Protein AF-A0A914JFQ1-F1 (afdb_monomer_lite)

Structure (mmCIF, N/CA/C/O backbone):
data_AF-A0A914JFQ1-F1
#
_entry.id   AF-A0A914JFQ1-F1
#
loop_
_atom_site.group_PDB
_atom_site.id
_atom_site.type_symbol
_atom_site.label_atom_id
_atom_site.label_alt_id
_atom_site.label_comp_id
_atom_site.label_asym_id
_atom_site.label_entity_id
_atom_site.label_seq_id
_atom_site.pdbx_PDB_ins_code
_atom_site.Cartn_x
_atom_site.Cartn_y
_atom_site.Cartn_z
_atom_site.occupancy
_atom_site.B_iso_or_equiv
_atom_site.auth_seq_id
_atom_site.auth_comp_id
_atom_site.auth_asym_id
_atom_site.auth_atom_id
_atom_site.pdbx_PDB_model_num
ATOM 1 N N . MET A 1 1 ? -10.239 14.979 -1.947 1.00 77.88 1 MET A N 1
ATOM 2 C CA . MET A 1 1 ? -11.705 15.088 -1.751 1.00 77.88 1 MET A CA 1
ATOM 3 C C . MET A 1 1 ? -12.278 13.845 -1.065 1.00 77.88 1 MET A C 1
ATOM 5 O O . MET A 1 1 ? -12.909 14.002 -0.031 1.00 77.88 1 MET A O 1
ATOM 9 N N . ALA A 1 2 ? -11.992 12.630 -1.556 1.00 87.88 2 ALA A N 1
ATOM 10 C CA . ALA A 1 2 ? -12.518 11.381 -0.985 1.00 87.88 2 ALA A CA 1
ATOM 11 C C . ALA A 1 2 ? -12.106 11.104 0.477 1.00 87.88 2 ALA A C 1
ATOM 13 O O . ALA A 1 2 ? -12.966 10.784 1.286 1.00 87.88 2 ALA A O 1
ATOM 14 N N . ILE A 1 3 ? -10.830 11.290 0.849 1.00 88.19 3 ILE A N 1
ATOM 15 C CA . ILE A 1 3 ? -10.387 11.100 2.248 1.00 88.19 3 ILE A CA 1
ATOM 16 C C . ILE A 1 3 ? -11.164 11.994 3.212 1.00 88.19 3 ILE A C 1
ATOM 18 O O . ILE A 1 3 ? -11.695 11.504 4.199 1.00 88.19 3 ILE A O 1
ATOM 22 N N . LYS A 1 4 ? -11.287 13.284 2.888 1.00 88.06 4 LYS A N 1
ATOM 23 C CA . LYS A 1 4 ? -12.060 14.225 3.701 1.00 88.06 4 LYS A CA 1
ATOM 24 C C . LYS A 1 4 ? -13.510 13.756 3.862 1.00 88.06 4 LYS A C 1
ATOM 26 O O . LYS A 1 4 ? -14.039 13.753 4.962 1.00 88.06 4 LYS A O 1
ATOM 31 N N . HIS A 1 5 ? -14.122 13.281 2.778 1.00 89.31 5 HIS A N 1
ATOM 32 C CA . HIS A 1 5 ? -15.476 12.735 2.831 1.00 89.31 5 HIS A CA 1
ATOM 33 C C . HIS A 1 5 ? -15.582 11.472 3.708 1.00 89.31 5 HIS A C 1
ATOM 35 O O . HIS A 1 5 ? -16.555 11.315 4.445 1.00 89.31 5 HIS A O 1
ATOM 41 N N . LEU A 1 6 ? -14.578 10.585 3.669 1.00 88.62 6 LEU A N 1
ATOM 42 C CA . LEU A 1 6 ? -14.500 9.420 4.558 1.00 88.62 6 LEU A CA 1
ATOM 43 C C . LEU A 1 6 ? -14.419 9.844 6.029 1.00 88.62 6 LEU A C 1
ATOM 45 O O . LEU A 1 6 ? -15.081 9.239 6.868 1.00 88.62 6 LEU A O 1
ATOM 49 N N . GLU A 1 7 ? -13.638 10.877 6.344 1.00 88.50 7 GLU A N 1
ATOM 50 C CA . GLU A 1 7 ? -13.528 11.430 7.699 1.00 88.50 7 GLU A CA 1
ATOM 51 C C . GLU A 1 7 ? -14.847 12.044 8.179 1.00 88.50 7 GLU A C 1
ATOM 53 O O . GLU A 1 7 ? -15.269 11.776 9.306 1.00 88.50 7 GLU A O 1
ATOM 58 N N . ASP A 1 8 ? -15.531 12.792 7.309 1.00 89.75 8 ASP A N 1
ATOM 59 C CA . ASP A 1 8 ? -16.841 13.388 7.591 1.00 89.75 8 ASP A CA 1
ATOM 60 C C . ASP A 1 8 ? -17.918 12.310 7.843 1.00 89.75 8 ASP A C 1
ATOM 62 O O . ASP A 1 8 ? -18.871 12.529 8.590 1.00 89.75 8 ASP A O 1
ATOM 66 N N . CYS A 1 9 ? -17.759 11.116 7.259 1.00 87.25 9 CYS A N 1
ATOM 67 C CA . CYS A 1 9 ? -18.673 9.979 7.413 1.00 87.25 9 CYS A CA 1
ATOM 68 C C . CYS A 1 9 ? -18.172 8.890 8.378 1.00 87.25 9 CYS A C 1
ATOM 70 O O . CYS A 1 9 ? -18.758 7.801 8.413 1.00 87.25 9 CYS A O 1
ATOM 72 N N . LYS A 1 10 ? -17.120 9.152 9.171 1.00 85.25 10 LYS A N 1
ATOM 73 C CA . LYS A 1 10 ? -16.452 8.134 10.005 1.00 85.25 10 LYS A CA 1
ATOM 74 C C . LYS A 1 10 ? -17.418 7.348 10.895 1.00 85.25 10 LYS A C 1
ATOM 76 O O . LYS A 1 10 ? -17.276 6.136 11.013 1.00 85.25 10 LYS A O 1
ATOM 81 N N . ASP A 1 11 ? -18.439 7.994 11.459 1.00 85.25 11 ASP A N 1
ATOM 82 C CA . ASP A 1 11 ? -19.353 7.363 12.419 1.00 85.25 11 ASP A CA 1
ATOM 83 C C . ASP A 1 11 ? -20.206 6.261 11.766 1.00 85.25 11 ASP A C 1
ATOM 85 O O . ASP A 1 11 ? -20.579 5.289 12.420 1.00 85.25 11 ASP A O 1
ATOM 89 N N . LYS A 1 12 ? -20.439 6.347 10.448 1.00 80.56 12 LYS A N 1
ATOM 90 C CA . LYS A 1 12 ? -21.109 5.296 9.663 1.00 80.56 12 LYS A CA 1
ATOM 91 C C . LYS A 1 12 ? -20.182 4.117 9.346 1.00 80.56 12 LYS A C 1
ATOM 93 O O . LYS A 1 12 ? -20.658 3.010 9.118 1.00 80.56 12 LYS A O 1
ATOM 98 N N . ILE A 1 13 ? -18.868 4.349 9.320 1.00 76.56 13 ILE A N 1
ATOM 99 C CA . ILE A 1 13 ? -17.843 3.383 8.888 1.00 76.56 13 ILE A CA 1
ATOM 100 C C . ILE A 1 13 ? -17.229 2.645 10.086 1.00 76.56 13 ILE A C 1
ATOM 102 O O . ILE A 1 13 ? -16.921 1.458 9.987 1.00 76.56 13 ILE A O 1
ATOM 106 N N . VAL A 1 14 ? -17.071 3.323 11.226 1.00 66.38 14 VAL A N 1
ATOM 107 C CA . VAL A 1 14 ? -16.466 2.786 12.460 1.00 66.38 14 VAL A CA 1
ATOM 108 C C . VAL A 1 14 ? -17.332 1.692 13.108 1.00 66.38 14 VAL A C 1
ATOM 110 O O . VAL A 1 14 ? -16.809 0.861 13.845 1.00 66.38 14 VAL A O 1
ATOM 113 N N . GLY A 1 15 ? -18.628 1.617 12.780 1.00 63.06 15 GLY A N 1
ATOM 114 C CA . GLY A 1 15 ? -19.505 0.509 13.188 1.00 63.06 15 GLY A CA 1
ATOM 115 C C . GLY A 1 15 ? -19.165 -0.848 12.545 1.00 63.06 15 GLY A C 1
ATOM 116 O O . GLY A 1 15 ? -19.601 -1.887 13.039 1.00 63.06 15 GLY A O 1
ATOM 117 N N . SER A 1 16 ? -18.367 -0.862 11.472 1.00 65.00 16 SER A N 1
ATOM 118 C CA . SER A 1 16 ? -17.834 -2.078 10.850 1.00 65.00 16 SER A CA 1
ATOM 119 C C . SER A 1 16 ? -16.519 -2.486 11.524 1.00 65.00 16 SER A C 1
ATOM 121 O O . SER A 1 16 ? -15.591 -1.690 11.642 1.00 65.00 16 SER A O 1
ATOM 123 N N . LYS A 1 17 ? -16.413 -3.756 11.941 1.00 69.69 17 LYS A N 1
ATOM 124 C CA . LYS A 1 17 ? -15.216 -4.297 12.617 1.00 69.69 17 LYS A CA 1
ATOM 125 C C . LYS A 1 17 ? -13.963 -4.340 11.729 1.00 69.69 17 LYS A C 1
ATOM 127 O O . LYS A 1 17 ? -12.871 -4.502 12.269 1.00 69.69 17 LYS A O 1
ATOM 132 N N . ASN A 1 18 ? -14.100 -4.260 10.402 1.00 81.69 18 ASN A N 1
ATOM 133 C CA . ASN A 1 18 ? -12.964 -4.240 9.479 1.00 81.69 18 ASN A CA 1
ATOM 134 C C . ASN A 1 18 ? -13.307 -3.456 8.206 1.00 81.69 18 ASN A C 1
ATOM 136 O O . ASN A 1 18 ? -13.901 -4.001 7.279 1.00 81.69 18 ASN A O 1
ATOM 140 N N . SER A 1 19 ? -12.927 -2.180 8.171 1.00 91.00 19 SER A N 1
ATOM 141 C CA . SER A 1 19 ? -13.108 -1.306 7.009 1.00 91.00 19 SER A CA 1
ATOM 142 C C . SER A 1 19 ? -11.754 -0.999 6.375 1.00 91.00 19 SER A C 1
ATOM 144 O O . SER A 1 19 ? -10.816 -0.590 7.066 1.00 91.00 19 SER A O 1
ATOM 146 N N . VAL A 1 20 ? -11.654 -1.187 5.062 1.00 94.44 20 VAL A N 1
ATOM 147 C CA . VAL A 1 20 ? -10.421 -1.035 4.282 1.00 94.44 20 VAL A CA 1
ATOM 148 C C . VAL A 1 20 ? -10.674 -0.037 3.158 1.00 94.44 20 VAL A C 1
ATOM 150 O O . VAL A 1 20 ? -11.747 -0.031 2.561 1.00 94.44 20 VAL A O 1
ATOM 153 N N . VAL A 1 21 ? -9.694 0.823 2.899 1.00 94.88 21 VAL A N 1
ATOM 154 C CA . VAL A 1 21 ? -9.695 1.785 1.798 1.00 94.88 21 VAL A CA 1
ATOM 155 C C . VAL A 1 21 ? -8.676 1.322 0.767 1.00 94.88 21 VAL A C 1
ATOM 157 O O . VAL A 1 21 ? -7.504 1.122 1.096 1.00 94.88 21 VAL A O 1
ATOM 160 N N . TYR A 1 22 ? -9.151 1.155 -0.463 1.00 95.69 22 TYR A N 1
ATOM 161 C CA . TYR A 1 22 ? 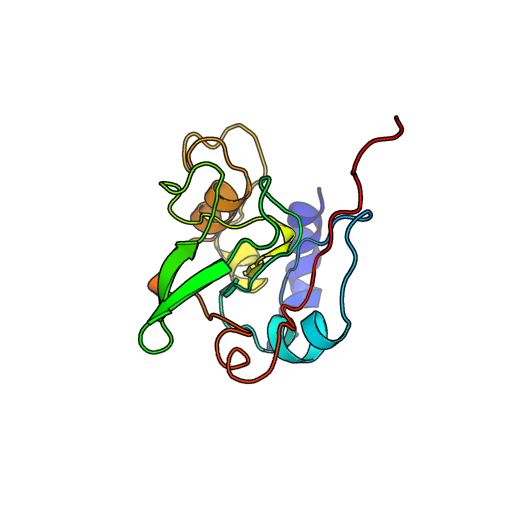-8.357 0.840 -1.641 1.00 95.69 22 TYR A CA 1
ATOM 162 C C . TYR A 1 22 ? -8.497 1.970 -2.664 1.00 95.69 22 TYR A C 1
ATOM 164 O O . TYR A 1 22 ? -9.593 2.510 -2.826 1.00 95.69 22 TYR A O 1
ATOM 172 N N . PHE A 1 23 ? -7.394 2.339 -3.313 1.00 93.50 23 PHE A N 1
ATOM 173 C CA . PHE A 1 23 ? -7.355 3.359 -4.356 1.00 93.50 23 PHE A CA 1
ATOM 174 C C . PHE A 1 23 ? -7.331 2.649 -5.705 1.00 93.50 23 PHE A C 1
ATOM 176 O O . PHE A 1 23 ? -6.348 1.996 -6.045 1.00 93.50 23 PHE A O 1
ATOM 183 N N . ALA A 1 24 ? -8.453 2.722 -6.416 1.00 92.62 24 ALA A N 1
ATOM 184 C CA . ALA A 1 24 ? -8.636 2.077 -7.704 1.00 92.62 24 ALA A CA 1
ATOM 185 C C . ALA A 1 24 ? -8.894 3.144 -8.771 1.00 92.62 24 ALA A C 1
ATOM 187 O O . ALA A 1 24 ? -9.939 3.799 -8.727 1.00 92.62 24 ALA A O 1
ATOM 188 N N . ASP A 1 25 ? -7.932 3.328 -9.671 1.00 90.12 25 ASP A N 1
ATOM 189 C CA . ASP A 1 25 ? -8.074 4.194 -10.842 1.00 90.12 25 ASP A CA 1
ATOM 190 C C . ASP A 1 25 ? -9.080 3.584 -11.831 1.00 90.12 25 ASP A C 1
ATOM 192 O O . ASP A 1 25 ? -9.309 2.373 -11.851 1.00 90.12 25 ASP A O 1
ATOM 196 N N . ASP A 1 26 ? -9.735 4.430 -12.621 1.00 91.88 26 ASP A N 1
ATOM 197 C CA . ASP A 1 26 ? -10.846 4.055 -13.502 1.00 91.88 26 ASP A CA 1
ATOM 198 C C . ASP A 1 26 ? -10.409 3.408 -14.827 1.00 91.88 26 ASP A C 1
ATOM 200 O O . ASP A 1 26 ? -11.241 2.839 -15.536 1.00 91.88 26 ASP A O 1
ATOM 204 N N . ASP A 1 27 ? -9.116 3.452 -15.138 1.00 86.25 27 ASP A N 1
ATOM 205 C CA . ASP A 1 27 ? -8.477 2.892 -16.333 1.00 86.25 27 ASP A CA 1
ATOM 206 C C . ASP A 1 27 ? -7.707 1.584 -16.071 1.00 86.25 27 ASP A C 1
ATOM 208 O O . ASP A 1 27 ? -7.212 0.936 -17.003 1.00 86.25 27 ASP A O 1
ATOM 212 N N . ASN A 1 28 ? -7.641 1.163 -14.809 1.00 87.44 28 ASN A N 1
ATOM 213 C CA . ASN A 1 28 ? -7.024 -0.088 -14.409 1.00 87.44 28 ASN A CA 1
ATOM 214 C C . ASN A 1 28 ? -8.008 -1.266 -14.518 1.00 87.44 28 ASN A C 1
ATOM 216 O O . ASN A 1 28 ? -9.214 -1.150 -14.300 1.00 87.44 28 ASN A O 1
ATOM 220 N N . SER A 1 29 ? -7.481 -2.454 -14.804 1.00 86.75 29 SER A N 1
ATOM 221 C CA . SER A 1 29 ? -8.246 -3.710 -14.762 1.00 86.75 29 SER A CA 1
ATOM 222 C C . SER A 1 29 ? -8.128 -4.365 -13.393 1.00 86.75 29 SER A C 1
ATOM 224 O O . SER A 1 29 ? -7.031 -4.428 -12.877 1.00 86.75 29 SER A O 1
ATOM 226 N N . TYR A 1 30 ? -9.196 -4.917 -12.816 1.00 86.38 30 TYR A N 1
ATOM 227 C CA . TYR A 1 30 ? -9.129 -5.555 -11.495 1.00 86.38 30 TYR A CA 1
ATOM 228 C C . TYR A 1 30 ? -9.748 -6.950 -11.512 1.00 86.38 30 TYR A C 1
ATOM 230 O O . TYR A 1 30 ? -10.911 -7.119 -11.876 1.00 86.38 30 TYR A O 1
ATOM 238 N N . ASP A 1 31 ? -8.993 -7.953 -11.066 1.00 88.75 31 ASP A N 1
ATOM 239 C CA . ASP A 1 31 ? -9.533 -9.291 -10.818 1.00 88.75 31 ASP A CA 1
ATOM 240 C C . ASP A 1 31 ? -10.354 -9.289 -9.520 1.00 88.75 31 ASP A C 1
ATOM 242 O O . ASP A 1 31 ? -9.910 -8.778 -8.490 1.00 88.75 31 ASP A O 1
ATOM 246 N N . THR A 1 32 ? -11.544 -9.890 -9.535 1.00 90.00 32 THR A N 1
ATOM 247 C CA . THR A 1 32 ? -12.439 -9.922 -8.368 1.00 90.00 32 THR A CA 1
ATOM 248 C C . THR A 1 32 ? -11.813 -10.600 -7.149 1.00 90.00 32 THR A C 1
ATOM 250 O O . THR A 1 32 ? -12.100 -10.211 -6.016 1.00 90.00 32 THR A O 1
ATOM 253 N N . ARG A 1 33 ? -10.894 -11.553 -7.358 1.00 89.62 33 ARG A N 1
ATOM 254 C CA . ARG A 1 33 ? -10.134 -12.208 -6.283 1.00 89.62 33 ARG A CA 1
ATOM 255 C C . ARG A 1 33 ? -9.322 -11.211 -5.460 1.00 89.62 33 ARG A C 1
ATOM 257 O O . ARG A 1 33 ? -9.102 -11.454 -4.279 1.00 89.62 33 ARG A O 1
ATOM 264 N N . LEU A 1 34 ? -8.939 -10.062 -6.027 1.00 91.38 34 LEU A N 1
ATOM 265 C CA . LEU A 1 34 ? -8.255 -8.996 -5.292 1.00 91.38 34 LEU A CA 1
ATOM 266 C C . LEU A 1 34 ? -9.051 -8.575 -4.055 1.00 91.38 34 LEU A C 1
ATOM 268 O O . LEU A 1 34 ? -8.511 -8.415 -2.958 1.00 91.38 34 LEU A O 1
ATOM 272 N N . PHE A 1 35 ? -10.356 -8.400 -4.241 1.00 92.25 35 PHE A N 1
ATOM 273 C CA . PHE A 1 35 ? -11.247 -7.899 -3.209 1.00 92.25 35 PHE A CA 1
ATOM 274 C C . PHE A 1 35 ? -11.530 -8.973 -2.154 1.00 92.25 35 PHE A C 1
ATOM 276 O O . PHE A 1 35 ? -11.526 -8.671 -0.955 1.00 92.25 35 PHE A O 1
ATOM 283 N N . ASP A 1 36 ? -11.705 -10.223 -2.593 1.00 90.94 36 ASP A N 1
ATOM 284 C CA . ASP A 1 36 ? -12.101 -11.342 -1.736 1.00 90.94 36 ASP A CA 1
ATOM 285 C C . ASP A 1 36 ? -10.936 -12.003 -0.992 1.00 90.94 36 ASP A C 1
ATOM 287 O O . ASP A 1 36 ? -11.024 -12.299 0.207 1.00 90.94 36 ASP A O 1
ATOM 291 N N . GLU A 1 37 ? -9.826 -12.223 -1.685 1.00 91.12 37 GLU A N 1
ATOM 292 C CA . GLU A 1 37 ? -8.674 -12.931 -1.144 1.00 91.12 37 GLU A CA 1
ATOM 293 C C . GLU A 1 37 ? -7.728 -11.970 -0.424 1.00 91.12 37 GLU A C 1
ATOM 295 O O . GLU A 1 37 ? -7.135 -12.349 0.590 1.00 91.12 37 GLU A O 1
ATOM 300 N N . TYR A 1 38 ? -7.590 -10.718 -0.887 1.00 93.44 38 TYR A N 1
ATOM 301 C CA . TYR A 1 38 ? -6.589 -9.787 -0.347 1.00 93.44 38 TYR A CA 1
ATOM 302 C C . TYR A 1 38 ? -7.235 -8.655 0.458 1.00 93.44 38 TYR A C 1
ATOM 304 O O . TYR A 1 38 ? -7.132 -8.641 1.688 1.00 93.44 38 TYR A O 1
ATOM 312 N N . ILE A 1 39 ? -7.936 -7.722 -0.201 1.00 94.69 39 ILE A N 1
ATOM 313 C CA . ILE A 1 39 ? -8.355 -6.438 0.391 1.00 94.69 39 ILE A CA 1
ATOM 314 C C . ILE A 1 39 ? -9.186 -6.637 1.662 1.00 94.69 39 ILE A C 1
ATOM 316 O O . ILE A 1 39 ? -8.857 -6.067 2.704 1.00 94.69 39 ILE A O 1
ATOM 320 N N . ARG A 1 40 ? -10.224 -7.483 1.636 1.00 93.56 40 ARG A N 1
ATOM 321 C CA . ARG A 1 40 ? -11.097 -7.693 2.809 1.00 93.56 40 ARG A CA 1
ATOM 322 C C . ARG A 1 40 ? -10.405 -8.355 4.008 1.00 93.56 40 ARG A C 1
ATOM 324 O O . ARG A 1 40 ? -10.922 -8.293 5.127 1.00 93.56 40 ARG A O 1
ATOM 331 N N . ASN A 1 41 ? -9.243 -8.978 3.796 1.00 93.56 41 ASN A N 1
ATOM 332 C CA . ASN A 1 41 ? -8.484 -9.695 4.824 1.00 93.56 41 ASN A CA 1
ATOM 333 C C . ASN A 1 41 ? -7.405 -8.828 5.496 1.00 93.56 41 ASN A C 1
ATOM 335 O O . ASN A 1 41 ? -6.839 -9.234 6.519 1.00 93.56 41 ASN A O 1
ATOM 339 N N . ILE A 1 42 ? -7.165 -7.617 4.983 1.00 95.44 42 ILE A N 1
ATOM 340 C CA . ILE A 1 42 ? -6.214 -6.652 5.544 1.00 95.44 42 ILE A CA 1
ATOM 341 C C . ILE A 1 42 ? -6.624 -6.260 6.965 1.00 95.44 42 ILE A C 1
ATOM 343 O O . ILE A 1 42 ? -7.799 -6.035 7.257 1.00 95.44 42 ILE A O 1
ATOM 347 N N . LYS A 1 43 ? -5.630 -6.183 7.856 1.00 94.19 43 LYS A N 1
ATOM 348 C CA . LYS A 1 43 ? -5.772 -5.726 9.248 1.00 94.19 43 LYS A CA 1
ATOM 349 C C . LYS A 1 43 ? -5.232 -4.316 9.452 1.00 94.19 43 LYS A C 1
ATOM 351 O O . LYS A 1 43 ? -5.837 -3.529 10.172 1.00 94.19 43 LYS A O 1
ATOM 356 N N . LYS A 1 44 ? -4.092 -3.996 8.832 1.00 95.50 44 LYS A N 1
ATOM 357 C CA . LYS A 1 44 ? -3.478 -2.660 8.896 1.00 95.50 44 LYS A CA 1
ATOM 358 C C . LYS A 1 44 ? -3.189 -2.096 7.514 1.00 95.50 44 LYS A C 1
ATOM 360 O O . LYS A 1 44 ? -3.794 -1.099 7.140 1.00 95.50 44 LYS A O 1
ATOM 365 N N . ALA A 1 45 ? -2.282 -2.729 6.783 1.00 97.69 45 ALA A N 1
ATOM 366 C CA . ALA A 1 45 ? -1.906 -2.350 5.431 1.00 97.69 45 ALA A CA 1
ATOM 367 C C . ALA A 1 45 ? -1.543 -3.616 4.651 1.00 97.69 45 ALA A C 1
ATOM 369 O O . ALA A 1 45 ? -0.796 -4.455 5.158 1.00 97.69 45 ALA A O 1
ATOM 370 N N . GLY A 1 46 ? -2.106 -3.765 3.458 1.00 97.12 46 GLY A N 1
ATOM 371 C CA . GLY A 1 46 ? -1.830 -4.871 2.547 1.00 97.12 46 GLY A CA 1
ATOM 372 C C . GLY A 1 46 ? -1.069 -4.390 1.324 1.00 97.12 46 GLY A C 1
ATOM 373 O O . GLY A 1 46 ? -1.300 -3.265 0.886 1.00 97.12 46 GLY A O 1
ATOM 374 N N . VAL A 1 47 ? -0.183 -5.235 0.797 1.00 97.00 47 VAL A N 1
ATOM 375 C CA . VAL A 1 47 ? 0.555 -4.996 -0.451 1.00 97.00 47 VAL A CA 1
ATOM 376 C C . VAL A 1 47 ? 0.600 -6.253 -1.312 1.00 97.00 47 VAL A C 1
ATOM 378 O O . VAL A 1 47 ? 0.616 -7.369 -0.786 1.00 97.00 47 VAL A O 1
ATOM 381 N N . TRP A 1 48 ? 0.634 -6.077 -2.628 1.00 95.44 48 TRP A N 1
ATOM 382 C CA . TRP A 1 48 ? 0.701 -7.157 -3.617 1.00 95.44 48 TRP A CA 1
ATOM 383 C C . TRP A 1 48 ? 1.426 -6.686 -4.882 1.00 95.44 48 TRP A C 1
ATOM 385 O O . TRP A 1 48 ? 1.836 -5.532 -4.987 1.00 95.44 48 TRP A O 1
ATOM 395 N N . ALA A 1 49 ? 1.636 -7.612 -5.817 1.00 93.12 49 ALA A N 1
ATOM 396 C CA . ALA A 1 49 ? 2.238 -7.318 -7.111 1.00 93.12 49 ALA A CA 1
ATOM 397 C C . ALA A 1 49 ? 1.252 -6.603 -8.047 1.00 93.12 49 ALA A C 1
ATOM 399 O O . ALA A 1 49 ? 0.074 -6.951 -8.078 1.00 93.12 49 ALA A O 1
ATOM 400 N N . VAL A 1 50 ? 1.751 -5.659 -8.840 1.00 91.19 50 VAL A N 1
ATOM 401 C CA . VAL A 1 50 ? 1.002 -4.919 -9.866 1.00 91.19 50 VAL A CA 1
ATOM 402 C C . VAL A 1 50 ? 1.632 -5.201 -11.225 1.00 91.19 50 VAL A C 1
ATOM 404 O O . VAL A 1 50 ? 2.856 -5.278 -11.334 1.00 91.19 50 VAL A O 1
ATOM 407 N N . GLY A 1 51 ? 0.808 -5.409 -12.251 1.00 88.19 51 GLY A N 1
ATOM 408 C CA . GLY A 1 51 ? 1.284 -5.678 -13.606 1.00 88.19 51 GLY A CA 1
ATOM 409 C C . GLY A 1 51 ? 1.345 -4.412 -14.452 1.00 88.19 51 GLY A C 1
ATOM 410 O O . GLY A 1 51 ? 0.610 -3.467 -14.206 1.00 88.19 51 GLY A O 1
ATOM 411 N N . LEU A 1 52 ? 2.192 -4.420 -15.482 1.00 87.44 52 LEU A N 1
ATOM 412 C CA . LEU A 1 52 ? 2.267 -3.364 -16.500 1.00 87.44 52 LEU A CA 1
ATOM 413 C C . LEU A 1 52 ? 2.384 -1.951 -15.899 1.00 87.44 52 LEU A C 1
ATOM 415 O O . LEU A 1 52 ? 1.652 -1.037 -16.267 1.00 87.44 52 LEU A O 1
ATOM 419 N N . VAL A 1 53 ? 3.320 -1.782 -14.964 1.00 85.25 53 VAL A N 1
ATOM 420 C CA . VAL A 1 53 ? 3.519 -0.539 -14.211 1.00 85.25 53 VAL A CA 1
ATOM 421 C C . VAL A 1 53 ? 5.001 -0.195 -14.103 1.00 85.25 53 VAL A C 1
ATOM 423 O O . VAL A 1 53 ? 5.859 -1.074 -14.174 1.00 85.25 53 VAL A O 1
ATOM 426 N N . GLY A 1 54 ? 5.328 1.096 -13.988 1.00 81.94 54 GLY A N 1
ATOM 427 C CA . GLY A 1 54 ? 6.710 1.553 -13.788 1.00 81.94 54 GLY A CA 1
ATOM 428 C C . GLY A 1 54 ? 7.675 1.211 -14.935 1.00 81.94 54 GLY A C 1
ATOM 429 O O . GLY A 1 54 ? 8.889 1.242 -14.744 1.00 81.94 54 GLY A O 1
ATOM 430 N N . GLY A 1 55 ? 7.156 0.867 -16.121 1.00 84.50 55 GLY A N 1
ATOM 431 C CA . GLY A 1 55 ? 7.949 0.366 -17.251 1.00 84.50 55 GLY A CA 1
ATOM 432 C C . GLY A 1 55 ? 8.365 -1.108 -17.134 1.00 84.50 55 GLY A C 1
ATOM 433 O O . GLY A 1 55 ? 9.187 -1.566 -17.925 1.00 84.50 55 GLY A O 1
ATOM 434 N N . SER A 1 56 ? 7.806 -1.853 -16.176 1.00 83.69 56 SER A N 1
ATOM 435 C CA . SER A 1 56 ? 8.055 -3.280 -15.952 1.00 83.69 56 SER A CA 1
ATOM 436 C C . SER A 1 56 ? 6.795 -4.113 -16.229 1.00 83.69 56 SER A C 1
ATOM 438 O O . SER A 1 56 ? 5.680 -3.653 -15.968 1.00 83.69 56 SER A O 1
ATOM 440 N N . PRO A 1 57 ? 6.928 -5.376 -16.689 1.00 85.50 57 PRO A N 1
ATOM 441 C CA . PRO A 1 57 ? 5.801 -6.302 -16.745 1.00 85.50 57 PRO A CA 1
ATOM 442 C C . PRO A 1 57 ? 5.131 -6.508 -15.385 1.00 85.50 57 PRO A C 1
ATOM 444 O O . PRO A 1 57 ? 3.918 -6.700 -15.334 1.00 85.50 57 PRO A O 1
ATOM 447 N N . VAL A 1 58 ? 5.915 -6.481 -14.300 1.00 87.50 58 VAL A N 1
ATOM 448 C CA . VAL A 1 58 ? 5.444 -6.627 -12.918 1.00 87.50 58 VAL A CA 1
ATOM 449 C C . VAL A 1 58 ? 6.342 -5.834 -11.967 1.00 87.50 58 VAL A C 1
ATOM 451 O O . VAL A 1 58 ? 7.571 -5.940 -12.030 1.00 87.50 58 VAL A O 1
ATOM 454 N N . GLU A 1 59 ? 5.730 -5.110 -11.036 1.00 90.19 59 GLU A N 1
ATOM 455 C CA . GLU A 1 59 ? 6.378 -4.604 -9.825 1.00 90.19 59 GLU A CA 1
ATOM 456 C C . GLU A 1 59 ? 5.787 -5.300 -8.589 1.00 90.19 59 GLU A C 1
ATOM 458 O O . GLU A 1 59 ? 4.579 -5.525 -8.518 1.00 90.19 59 GLU A O 1
ATOM 463 N N . ALA A 1 60 ? 6.620 -5.708 -7.625 1.00 92.50 60 ALA A N 1
ATOM 464 C CA . ALA A 1 60 ? 6.171 -6.561 -6.516 1.00 92.50 60 ALA A CA 1
ATOM 465 C C . ALA A 1 60 ? 6.947 -6.350 -5.204 1.00 92.50 60 ALA A C 1
ATOM 467 O O . ALA A 1 60 ? 8.128 -6.001 -5.235 1.00 92.50 60 ALA A O 1
ATOM 468 N N . PRO A 1 61 ? 6.339 -6.623 -4.032 1.00 93.56 61 PRO A N 1
ATOM 469 C CA . PRO A 1 61 ? 7.081 -6.710 -2.778 1.00 93.56 61 PRO A CA 1
ATOM 470 C C . PRO A 1 61 ? 8.040 -7.907 -2.788 1.00 93.56 61 PRO A C 1
ATOM 472 O O . PRO A 1 61 ? 7.662 -9.023 -3.141 1.00 93.56 61 PRO A O 1
ATOM 475 N N . ILE A 1 62 ? 9.265 -7.699 -2.310 1.00 93.12 62 ILE A N 1
ATOM 476 C CA . ILE A 1 62 ? 10.192 -8.783 -1.972 1.00 93.12 62 ILE A CA 1
ATOM 477 C C . ILE A 1 62 ? 9.825 -9.268 -0.572 1.00 93.12 62 ILE A C 1
ATOM 479 O O . ILE A 1 62 ? 9.875 -8.494 0.391 1.00 93.12 62 ILE A O 1
ATOM 483 N N . VAL A 1 63 ? 9.443 -10.539 -0.456 1.00 92.88 63 VAL A N 1
ATOM 484 C CA . VAL A 1 63 ? 8.955 -11.137 0.791 1.00 92.88 63 VAL A CA 1
ATOM 485 C C . VAL A 1 63 ? 9.897 -12.243 1.247 1.00 92.88 63 VAL A C 1
ATOM 487 O O . VAL A 1 63 ? 10.137 -13.201 0.523 1.00 92.88 63 VAL A O 1
ATOM 490 N N . GLU A 1 64 ? 10.376 -12.144 2.485 1.00 91.00 64 GLU A N 1
ATOM 491 C CA . GLU A 1 64 ? 11.163 -13.188 3.144 1.00 91.00 64 GLU A CA 1
ATOM 492 C C . GLU A 1 64 ? 10.523 -13.531 4.485 1.00 91.00 64 GLU A C 1
ATOM 494 O O . GLU A 1 64 ? 10.243 -12.640 5.295 1.00 91.00 64 GLU A O 1
ATOM 499 N N . ASN A 1 65 ? 10.298 -14.822 4.745 1.00 89.38 65 ASN A N 1
ATOM 500 C CA . ASN A 1 65 ? 9.671 -15.306 5.982 1.00 89.38 65 ASN A CA 1
ATOM 501 C C . ASN A 1 65 ? 8.336 -14.592 6.292 1.00 89.38 65 ASN A C 1
ATOM 503 O O . ASN A 1 65 ? 8.072 -14.200 7.430 1.00 89.38 65 ASN A O 1
ATOM 507 N N . GLY A 1 66 ? 7.521 -14.349 5.258 1.00 86.19 66 GLY A N 1
ATOM 508 C CA . GLY A 1 66 ? 6.233 -13.655 5.375 1.00 86.19 66 GLY A CA 1
ATOM 509 C C . GLY A 1 66 ? 6.333 -12.161 5.712 1.00 86.19 66 GLY A C 1
ATOM 510 O O . GLY A 1 66 ? 5.346 -11.561 6.142 1.00 86.19 66 GLY A O 1
ATOM 511 N N . LYS A 1 67 ? 7.513 -11.542 5.566 1.00 91.44 67 LYS A N 1
ATOM 512 C CA . LYS A 1 67 ? 7.745 -10.113 5.819 1.00 91.44 67 LYS A CA 1
ATOM 513 C C . LYS A 1 67 ? 8.290 -9.416 4.583 1.00 91.44 67 LYS A C 1
ATOM 515 O O . LYS A 1 67 ? 9.199 -9.923 3.936 1.00 91.44 67 LYS A O 1
ATOM 520 N N . VAL A 1 68 ? 7.777 -8.220 4.305 1.00 94.38 68 VAL A N 1
ATOM 521 C CA . VAL A 1 68 ? 8.296 -7.360 3.235 1.00 94.38 68 VAL A CA 1
ATOM 522 C C . VAL A 1 68 ? 9.698 -6.874 3.610 1.00 94.38 68 VAL A C 1
ATOM 524 O O . VAL A 1 68 ? 9.897 -6.318 4.694 1.00 94.38 68 VAL A O 1
ATOM 527 N N . LYS A 1 69 ? 10.666 -7.105 2.723 1.00 93.31 69 LYS A N 1
ATOM 528 C CA . LYS A 1 69 ? 12.076 -6.710 2.876 1.00 93.31 69 LYS A CA 1
ATOM 529 C C . LYS A 1 69 ? 12.510 -5.621 1.910 1.00 93.31 69 LYS A C 1
ATOM 531 O O . LYS A 1 69 ? 13.466 -4.910 2.194 1.00 93.31 69 LYS A O 1
ATOM 536 N N . GLY A 1 70 ? 11.801 -5.488 0.802 1.00 93.31 70 GLY A N 1
ATOM 537 C CA . GLY A 1 70 ? 12.109 -4.534 -0.247 1.00 93.31 70 GLY A CA 1
ATOM 538 C C . GLY A 1 70 ? 11.116 -4.669 -1.386 1.00 93.31 70 GLY A C 1
ATOM 539 O O . GLY A 1 70 ? 10.023 -5.210 -1.199 1.00 93.31 70 GLY A O 1
ATOM 540 N N . TRP A 1 71 ? 11.517 -4.200 -2.560 1.00 93.81 71 TRP A N 1
ATOM 541 C CA . TRP A 1 71 ? 10.645 -4.077 -3.717 1.00 93.81 71 TRP A CA 1
ATOM 542 C C . TRP A 1 71 ? 11.391 -4.466 -4.988 1.00 93.81 71 TRP A C 1
ATOM 544 O O . TRP A 1 71 ? 12.534 -4.065 -5.192 1.00 93.81 71 TRP A O 1
ATOM 554 N N . HIS A 1 72 ? 10.736 -5.243 -5.839 1.00 92.00 72 HIS A N 1
ATOM 555 C CA . HIS A 1 72 ? 11.165 -5.508 -7.200 1.00 92.00 72 HIS A CA 1
ATOM 556 C C . HIS A 1 72 ? 10.476 -4.489 -8.110 1.00 92.00 72 HIS A C 1
ATOM 558 O O . HIS A 1 72 ? 9.363 -4.735 -8.571 1.00 92.00 72 HIS A O 1
ATOM 564 N N . VAL A 1 73 ? 11.111 -3.332 -8.306 1.00 90.62 73 VAL A N 1
ATOM 565 C CA . VAL A 1 73 ? 10.597 -2.210 -9.110 1.00 90.62 73 VAL A CA 1
ATOM 566 C C . VAL A 1 73 ? 11.668 -1.677 -10.051 1.00 90.62 73 VAL A C 1
ATOM 568 O O . VAL A 1 73 ? 12.862 -1.799 -9.768 1.00 90.62 73 VAL A O 1
ATOM 571 N N . SER A 1 74 ? 11.251 -1.047 -11.145 1.00 88.12 74 SER A N 1
ATOM 572 C CA . SER A 1 74 ? 12.172 -0.376 -12.068 1.00 88.12 74 SER A CA 1
ATOM 573 C C . SER A 1 74 ? 12.332 1.102 -11.727 1.00 88.12 74 SER A C 1
ATOM 575 O O . SER A 1 74 ? 13.443 1.636 -11.786 1.00 88.12 74 SER A O 1
ATOM 577 N N . TRP A 1 75 ? 11.248 1.773 -11.329 1.00 84.31 75 TRP A N 1
ATOM 578 C CA . TRP A 1 75 ? 11.283 3.203 -11.043 1.00 84.31 75 TRP A CA 1
ATOM 579 C C . TRP A 1 75 ? 11.530 3.504 -9.560 1.00 84.31 75 TRP A C 1
ATOM 581 O O . TRP A 1 75 ? 10.744 3.147 -8.676 1.00 84.31 75 TRP A O 1
ATOM 591 N N . ASN A 1 76 ? 12.615 4.243 -9.306 1.00 83.94 76 ASN A N 1
ATOM 592 C CA . ASN A 1 76 ? 12.983 4.792 -7.999 1.00 83.94 76 ASN A CA 1
ATOM 593 C C . ASN A 1 76 ? 12.910 3.747 -6.855 1.00 83.94 76 ASN A C 1
ATOM 595 O O . ASN A 1 76 ? 12.078 3.879 -5.948 1.00 83.94 76 ASN A O 1
ATOM 599 N N . PRO A 1 77 ? 13.755 2.694 -6.900 1.00 86.50 77 PRO A N 1
ATOM 600 C CA . PRO A 1 77 ? 13.712 1.568 -5.958 1.00 86.50 77 PRO A CA 1
ATOM 601 C C . PRO A 1 77 ? 14.080 1.943 -4.517 1.00 86.50 77 PRO A C 1
ATOM 603 O O . PRO A 1 77 ? 13.689 1.249 -3.584 1.00 86.50 77 PRO A O 1
ATOM 606 N N . GLU A 1 78 ? 14.768 3.069 -4.320 1.00 87.50 78 GLU A N 1
ATOM 607 C CA . GLU A 1 78 ? 15.162 3.580 -2.999 1.00 87.50 78 GLU A CA 1
ATOM 608 C C . GLU A 1 78 ? 13.978 4.137 -2.185 1.00 87.50 78 GLU A C 1
ATOM 610 O O . GLU A 1 78 ? 14.118 4.504 -1.013 1.00 87.50 78 GLU A O 1
ATOM 615 N N . ARG A 1 79 ? 12.780 4.217 -2.781 1.00 90.44 79 ARG A N 1
ATOM 616 C CA . ARG A 1 79 ? 11.567 4.578 -2.045 1.00 90.44 79 ARG A CA 1
ATOM 617 C C . ARG A 1 79 ? 11.297 3.542 -0.961 1.00 90.44 79 ARG A C 1
ATOM 619 O O . ARG A 1 79 ? 11.171 2.348 -1.210 1.00 90.44 79 ARG A O 1
ATOM 626 N N . LYS A 1 80 ? 11.074 4.033 0.258 1.00 91.44 80 LYS A N 1
ATOM 627 C CA . LYS A 1 80 ? 10.684 3.200 1.403 1.00 91.44 80 LYS A CA 1
ATOM 628 C C . LYS A 1 80 ? 9.470 2.314 1.101 1.00 91.44 80 LYS A C 1
ATOM 630 O O . LYS A 1 80 ? 9.445 1.151 1.498 1.00 91.44 80 LYS A O 1
ATOM 635 N N . PHE A 1 81 ? 8.480 2.872 0.409 1.00 94.06 81 PHE A N 1
ATOM 636 C CA . PHE A 1 81 ? 7.326 2.145 -0.109 1.00 94.06 81 PHE A CA 1
ATOM 637 C C . PHE A 1 81 ? 7.327 2.256 -1.632 1.00 94.06 81 PHE A C 1
ATOM 639 O O . PHE A 1 81 ? 6.613 3.089 -2.191 1.00 94.06 81 PHE A O 1
ATOM 646 N N . ALA A 1 82 ? 8.168 1.457 -2.292 1.00 93.75 82 ALA A N 1
ATOM 647 C CA . ALA A 1 82 ? 8.222 1.412 -3.745 1.00 93.75 82 ALA A CA 1
ATOM 648 C C . ALA A 1 82 ? 7.085 0.531 -4.287 1.00 93.75 82 ALA A C 1
ATOM 650 O O . ALA A 1 82 ? 7.284 -0.594 -4.728 1.00 93.75 82 ALA A O 1
ATOM 651 N N . VAL A 1 83 ? 5.869 1.059 -4.164 1.00 92.69 83 VAL A N 1
ATOM 652 C CA . VAL A 1 83 ? 4.627 0.485 -4.686 1.00 92.69 83 VAL A CA 1
ATOM 653 C C . VAL A 1 83 ? 3.960 1.485 -5.612 1.00 92.69 83 VAL A C 1
ATOM 655 O O . VAL A 1 83 ? 4.196 2.692 -5.495 1.00 92.69 83 VAL A O 1
ATOM 658 N N . ASP A 1 84 ? 3.133 0.957 -6.502 1.00 92.44 84 ASP A N 1
ATOM 659 C CA . ASP A 1 84 ? 2.133 1.705 -7.254 1.00 92.44 84 ASP A CA 1
ATOM 660 C C . ASP A 1 84 ? 0.859 1.928 -6.414 1.00 92.44 84 ASP A C 1
ATOM 662 O O . ASP A 1 84 ? 0.615 1.203 -5.441 1.00 92.44 84 ASP A O 1
ATOM 666 N N . MET A 1 85 ? 0.038 2.913 -6.789 1.00 92.38 85 MET A N 1
ATOM 667 C CA . MET A 1 85 ? -1.223 3.235 -6.115 1.00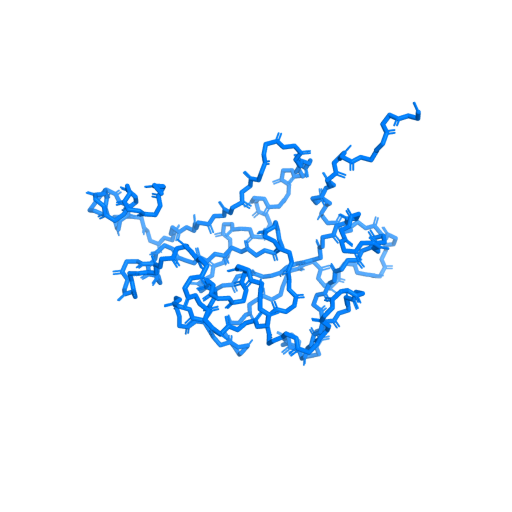 92.38 85 MET A CA 1
ATOM 668 C C . MET A 1 85 ? -2.192 2.042 -6.063 1.00 92.38 85 MET A C 1
ATOM 670 O O . MET A 1 85 ? -2.826 1.810 -5.032 1.00 92.38 85 MET A O 1
ATOM 674 N N . ALA A 1 86 ? -2.244 1.224 -7.119 1.00 93.94 86 ALA A N 1
ATOM 675 C CA . ALA A 1 86 ? -3.075 0.024 -7.183 1.00 93.94 86 ALA A CA 1
ATOM 676 C C . ALA A 1 86 ? -2.501 -1.163 -6.383 1.00 93.94 86 ALA A C 1
ATOM 678 O O . ALA A 1 86 ? -3.180 -2.182 -6.220 1.00 93.94 86 ALA A O 1
ATOM 679 N N . GLY A 1 87 ? -1.267 -1.054 -5.881 1.00 95.06 87 GLY A N 1
ATOM 680 C CA . GLY A 1 87 ? -0.526 -2.132 -5.221 1.00 95.06 87 GLY A CA 1
ATOM 681 C C . GLY A 1 87 ? -0.706 -2.221 -3.709 1.00 95.06 87 GLY A C 1
ATOM 682 O O . GLY A 1 87 ? -0.054 -3.055 -3.073 1.00 95.06 87 GLY A O 1
ATOM 683 N N . PHE A 1 88 ? -1.539 -1.367 -3.107 1.00 96.62 88 PHE A N 1
ATOM 684 C CA . PHE A 1 88 ? -1.761 -1.380 -1.664 1.00 96.62 88 PHE A CA 1
ATOM 685 C C . PHE A 1 88 ? -3.177 -0.977 -1.252 1.00 96.62 88 PHE A C 1
ATOM 687 O O . PHE A 1 88 ? -3.876 -0.243 -1.940 1.00 96.62 88 PHE A O 1
ATOM 694 N N . ALA A 1 89 ? -3.569 -1.391 -0.049 1.00 97.31 89 ALA A N 1
ATOM 695 C CA . ALA A 1 89 ? -4.750 -0.876 0.641 1.00 97.31 89 ALA A CA 1
ATOM 696 C C . ALA A 1 89 ? -4.485 -0.744 2.145 1.00 97.31 89 ALA A C 1
ATOM 698 O O . ALA A 1 89 ? -3.636 -1.441 2.709 1.00 97.31 89 ALA A O 1
ATOM 699 N N . VAL A 1 90 ? -5.214 0.151 2.815 1.00 96.69 90 VAL A N 1
ATOM 700 C CA . VAL A 1 90 ? -5.018 0.455 4.242 1.00 96.69 90 VAL A CA 1
ATOM 701 C C . VAL A 1 90 ? -6.321 0.381 5.022 1.00 96.69 90 VAL A C 1
ATOM 703 O O . VAL A 1 90 ? -7.399 0.663 4.506 1.00 96.69 90 VAL A 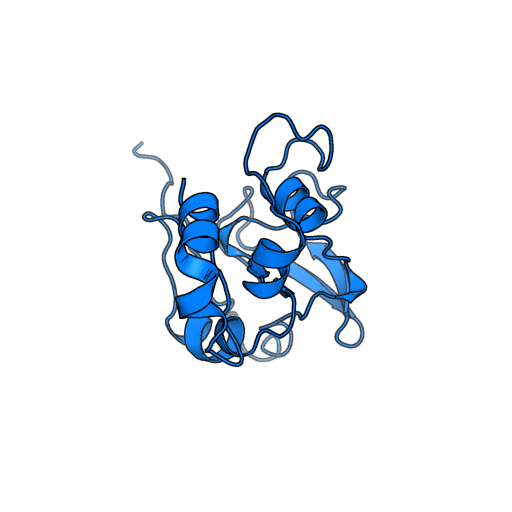O 1
ATOM 706 N N . SER A 1 91 ? -6.234 0.038 6.303 1.00 95.12 91 SER A N 1
ATOM 707 C CA . SER A 1 91 ? -7.382 0.118 7.201 1.00 95.12 91 SER A CA 1
ATOM 708 C C . SER A 1 91 ? -7.879 1.563 7.301 1.00 95.12 91 SER A C 1
ATOM 710 O O . SER A 1 91 ? -7.099 2.480 7.573 1.00 95.12 91 SER A O 1
ATOM 712 N N . ALA A 1 92 ? -9.192 1.760 7.171 1.00 93.75 92 ALA A N 1
ATOM 713 C CA . ALA A 1 92 ? -9.837 3.060 7.345 1.00 93.75 92 ALA A CA 1
ATOM 714 C C . ALA A 1 92 ? -9.543 3.669 8.730 1.00 93.75 92 ALA A C 1
ATOM 716 O O . ALA A 1 92 ? -9.426 4.884 8.868 1.00 93.75 92 ALA A O 1
ATOM 717 N N . HIS A 1 93 ? -9.323 2.832 9.753 1.00 92.00 93 HIS A N 1
ATOM 718 C CA . HIS A 1 93 ? -8.936 3.291 11.088 1.00 92.00 93 HIS A CA 1
ATOM 719 C C . HIS A 1 93 ? -7.611 4.062 11.097 1.00 92.00 93 HIS A C 1
ATOM 721 O O . HIS A 1 93 ? -7.454 4.978 11.901 1.00 92.00 93 HIS A O 1
ATOM 727 N N . LEU A 1 94 ? -6.661 3.730 10.214 1.00 93.62 94 LEU A N 1
ATOM 728 C CA . LEU A 1 94 ? -5.399 4.468 10.107 1.00 93.62 94 LEU A CA 1
ATOM 729 C C . LEU A 1 94 ? -5.613 5.862 9.514 1.00 93.62 94 LEU A C 1
ATOM 731 O O . LEU A 1 94 ? -4.960 6.809 9.948 1.00 93.62 94 LEU A O 1
ATOM 735 N N . ILE A 1 95 ? -6.553 5.998 8.579 1.00 93.19 95 ILE A N 1
ATOM 736 C CA . ILE A 1 95 ? -6.941 7.291 8.008 1.00 93.19 95 ILE A CA 1
ATOM 737 C C . ILE A 1 95 ? -7.593 8.150 9.094 1.00 93.19 95 ILE A C 1
ATOM 739 O O . ILE A 1 95 ? -7.118 9.246 9.366 1.00 93.19 95 ILE A O 1
ATOM 743 N N . PHE A 1 96 ? -8.597 7.621 9.800 1.00 92.06 96 PHE A N 1
ATOM 744 C CA . PHE A 1 96 ? -9.299 8.365 10.854 1.00 92.06 96 PHE A CA 1
ATOM 745 C C . PHE A 1 96 ? -8.411 8.742 12.039 1.00 92.06 96 PHE A C 1
ATOM 747 O O . PHE A 1 96 ? -8.691 9.718 12.723 1.00 92.06 96 PHE A O 1
ATOM 754 N N . LYS A 1 97 ? -7.367 7.953 12.309 1.00 91.94 97 LYS A N 1
ATOM 755 C CA . LYS A 1 97 ? -6.424 8.217 13.396 1.00 91.94 97 LYS A CA 1
ATOM 756 C C . LYS A 1 97 ? -5.407 9.302 13.044 1.00 91.94 97 LYS A C 1
ATOM 758 O O . LYS A 1 97 ? -5.013 10.055 13.929 1.00 91.94 97 LYS A O 1
ATOM 763 N N . ASN A 1 98 ? -4.921 9.324 11.803 1.00 91.94 98 ASN A N 1
ATOM 764 C CA . ASN A 1 98 ? -3.761 10.138 11.423 1.00 91.94 98 ASN A CA 1
ATOM 765 C C . ASN A 1 98 ? -4.103 11.323 10.511 1.00 91.94 98 ASN A C 1
ATOM 767 O O . ASN A 1 98 ? -3.239 12.166 10.291 1.00 91.94 98 ASN A O 1
ATOM 771 N N . HIS A 1 99 ? -5.332 11.399 9.997 1.00 89.44 99 HIS A N 1
ATOM 772 C CA . HIS A 1 99 ? -5.813 12.486 9.143 1.00 89.44 99 HIS A CA 1
ATOM 773 C C . HIS A 1 99 ? -4.882 12.793 7.950 1.00 89.44 99 HIS A C 1
ATOM 775 O O . HIS A 1 99 ? -4.413 13.928 7.793 1.00 89.44 99 HIS A O 1
ATOM 781 N N . PRO A 1 100 ? -4.553 11.776 7.124 1.00 88.38 100 PRO A N 1
ATOM 782 C CA . PRO A 1 100 ? -3.606 11.921 6.025 1.00 88.38 100 PRO A CA 1
ATOM 783 C C . PRO A 1 100 ? -4.123 12.894 4.959 1.00 88.38 100 PRO A C 1
ATOM 785 O O . PRO A 1 100 ? -5.326 13.025 4.729 1.00 88.38 100 PRO A O 1
ATOM 788 N N . ARG A 1 101 ? -3.203 13.536 4.235 1.00 76.88 101 ARG A N 1
ATOM 789 C CA . ARG A 1 101 ? -3.532 14.384 3.083 1.00 76.88 101 ARG A CA 1
ATOM 790 C C . ARG A 1 101 ? -2.785 13.904 1.846 1.00 76.88 101 ARG A C 1
ATOM 792 O O . ARG A 1 101 ? -1.579 13.695 1.901 1.00 76.88 101 ARG A O 1
ATOM 799 N N . PHE A 1 102 ? -3.501 13.786 0.730 1.00 71.81 102 PHE A N 1
ATOM 800 C CA . PHE A 1 102 ? -2.889 13.662 -0.592 1.00 71.81 102 PHE A CA 1
ATOM 801 C C . PHE A 1 102 ? -2.481 15.049 -1.089 1.00 71.81 102 PHE A C 1
ATOM 803 O O . PHE A 1 102 ? -3.309 15.962 -1.101 1.00 71.81 102 PHE A O 1
ATOM 810 N N . GLY A 1 103 ? -1.222 15.213 -1.491 1.00 61.22 103 GLY A N 1
ATOM 811 C CA . GLY A 1 103 ? -0.728 16.464 -2.057 1.00 61.22 103 GLY A CA 1
ATOM 812 C C . GLY A 1 103 ? 0.779 16.470 -2.305 1.00 61.22 103 GLY A C 1
ATOM 813 O O . GLY A 1 103 ? 1.522 15.651 -1.767 1.00 61.22 103 GLY A O 1
ATOM 814 N N . THR A 1 104 ? 1.221 17.440 -3.105 1.00 52.50 104 THR A N 1
ATOM 815 C CA . THR A 1 104 ? 2.624 17.665 -3.500 1.00 52.50 104 THR A CA 1
ATOM 816 C C . THR A 1 104 ? 3.494 18.250 -2.384 1.00 52.50 104 THR A C 1
ATOM 818 O O . THR A 1 104 ? 4.711 18.331 -2.525 1.00 52.50 104 THR A O 1
ATOM 821 N N . GLU A 1 105 ? 2.904 18.632 -1.247 1.00 57.25 105 GLU A N 1
ATOM 822 C CA . GLU A 1 105 ? 3.623 19.208 -0.097 1.00 57.25 105 GLU A CA 1
ATOM 823 C C . GLU A 1 105 ? 4.472 18.182 0.669 1.00 57.25 105 GLU A C 1
ATOM 825 O O . GLU A 1 105 ? 5.247 18.517 1.571 1.00 57.25 105 GLU A O 1
ATOM 830 N N . CYS A 1 106 ? 4.358 16.912 0.297 1.00 62.44 106 CYS A N 1
ATOM 831 C CA . CYS A 1 106 ? 5.139 15.850 0.882 1.00 62.44 106 CYS A CA 1
ATOM 832 C C . CYS A 1 106 ? 6.562 15.846 0.332 1.00 62.44 106 CYS A C 1
ATOM 834 O O . CYS A 1 106 ? 6.873 15.228 -0.681 1.00 62.44 106 CYS A O 1
ATOM 836 N N . LYS A 1 107 ? 7.471 16.492 1.067 1.00 59.31 107 LYS A N 1
ATOM 837 C CA . LYS A 1 107 ? 8.919 16.343 0.836 1.00 59.31 107 LYS A CA 1
ATOM 838 C C . LYS A 1 107 ? 9.421 14.920 1.128 1.00 59.31 107 LYS A C 1
ATOM 840 O O . LYS A 1 107 ? 10.547 14.581 0.779 1.00 59.31 107 LYS A O 1
ATOM 845 N N . LYS A 1 108 ? 8.606 14.105 1.808 1.00 59.25 108 LYS A N 1
ATOM 846 C CA . LYS A 1 108 ? 8.873 12.699 2.122 1.00 59.25 108 LYS A CA 1
ATOM 847 C C . LYS A 1 108 ? 8.405 11.805 0.971 1.00 59.25 108 LYS A C 1
ATOM 849 O O . LYS A 1 108 ? 7.353 12.049 0.396 1.00 59.25 108 LYS A O 1
ATOM 854 N N . GLY A 1 109 ? 9.174 10.762 0.660 1.00 58.22 109 GLY A N 1
ATOM 855 C CA . GLY A 1 109 ? 8.784 9.741 -0.320 1.00 58.22 109 GLY A CA 1
ATOM 856 C C . GLY A 1 109 ? 9.381 9.872 -1.720 1.00 58.22 109 GLY A C 1
ATOM 857 O O . GLY A 1 109 ? 8.867 9.267 -2.653 1.00 58.22 109 GLY A O 1
ATOM 858 N N . GLY A 1 110 ? 10.460 10.646 -1.882 1.00 66.56 110 GLY A N 1
ATOM 859 C CA . GLY A 1 110 ? 11.210 10.693 -3.145 1.00 66.56 110 GLY A CA 1
ATOM 860 C C . GLY A 1 110 ? 10.399 11.217 -4.335 1.00 66.56 110 GLY A C 1
ATOM 861 O O . GLY A 1 110 ? 10.684 10.839 -5.465 1.00 66.56 110 GLY A O 1
ATOM 862 N N . GLY A 1 111 ? 9.378 12.044 -4.075 1.00 72.25 111 GLY A N 1
ATOM 863 C CA . GLY A 1 111 ? 8.467 12.584 -5.089 1.00 72.25 111 GLY A CA 1
ATOM 864 C C . GLY A 1 111 ? 7.251 11.706 -5.409 1.00 72.25 111 GLY A C 1
ATOM 865 O O . GLY A 1 111 ? 6.454 12.101 -6.252 1.00 72.25 111 GLY A O 1
ATOM 866 N N . ALA A 1 112 ? 7.084 10.556 -4.744 1.00 85.00 112 ALA A N 1
ATOM 867 C CA . ALA A 1 112 ? 5.995 9.615 -5.012 1.00 85.00 112 ALA A CA 1
ATOM 868 C C . ALA A 1 112 ? 4.802 9.786 -4.039 1.00 85.00 112 ALA A C 1
ATOM 870 O O . ALA A 1 112 ? 5.001 9.747 -2.812 1.00 85.00 112 ALA A O 1
ATOM 871 N N . PRO A 1 113 ? 3.563 9.952 -4.542 1.00 88.19 113 PRO A N 1
ATOM 872 C CA . PRO A 1 113 ? 2.379 10.163 -3.706 1.00 88.19 113 PRO A CA 1
ATOM 873 C C . PRO A 1 113 ? 2.036 8.954 -2.819 1.00 88.19 113 PRO A C 1
ATOM 875 O O . PRO A 1 113 ? 1.561 9.142 -1.699 1.00 88.19 113 PRO A O 1
ATOM 878 N N . GLU A 1 114 ? 2.337 7.730 -3.254 1.00 91.38 114 GLU A N 1
ATOM 879 C CA . GLU A 1 114 ? 2.075 6.483 -2.522 1.00 91.38 114 GLU A CA 1
ATOM 880 C C . GLU A 1 114 ? 2.908 6.417 -1.244 1.00 91.38 114 GLU A C 1
ATOM 882 O O . GLU A 1 114 ? 2.394 6.178 -0.148 1.00 91.38 114 GLU A O 1
ATOM 887 N N . THR A 1 115 ? 4.214 6.680 -1.371 1.00 91.44 115 THR A N 1
ATOM 888 C CA . THR A 1 115 ? 5.126 6.653 -0.225 1.00 91.44 115 THR A CA 1
ATOM 889 C C . THR A 1 115 ? 4.747 7.735 0.773 1.00 91.44 115 THR A C 1
ATOM 891 O O . THR A 1 115 ? 4.700 7.464 1.974 1.00 91.44 115 THR A O 1
ATOM 894 N N . CYS A 1 116 ? 4.420 8.937 0.291 1.00 89.12 116 CYS A N 1
ATOM 895 C CA . CYS A 1 116 ? 3.920 9.991 1.158 1.00 89.12 116 CYS A CA 1
ATOM 896 C C . CYS A 1 116 ? 2.675 9.551 1.937 1.00 89.12 116 CYS A C 1
ATOM 898 O O . CYS A 1 116 ? 2.618 9.692 3.163 1.00 89.12 116 CYS A O 1
ATOM 900 N N . PHE A 1 117 ? 1.681 9.012 1.230 1.00 91.88 117 PHE A N 1
ATOM 901 C CA . PHE A 1 117 ? 0.422 8.612 1.831 1.00 91.88 117 PHE A CA 1
ATOM 902 C C . PHE A 1 117 ? 0.637 7.553 2.917 1.00 91.88 117 PHE A C 1
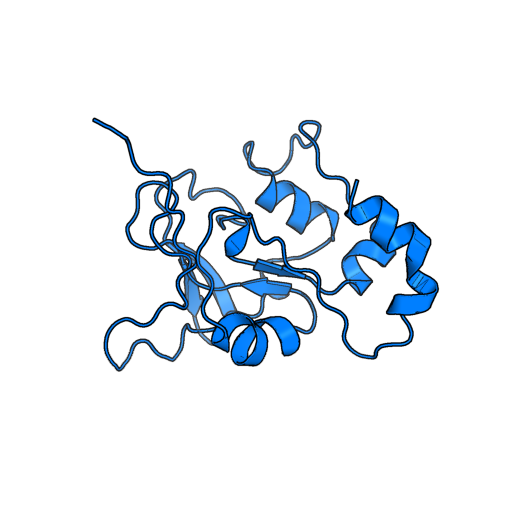ATOM 904 O O . PHE A 1 117 ? 0.214 7.758 4.057 1.00 91.88 117 PHE A O 1
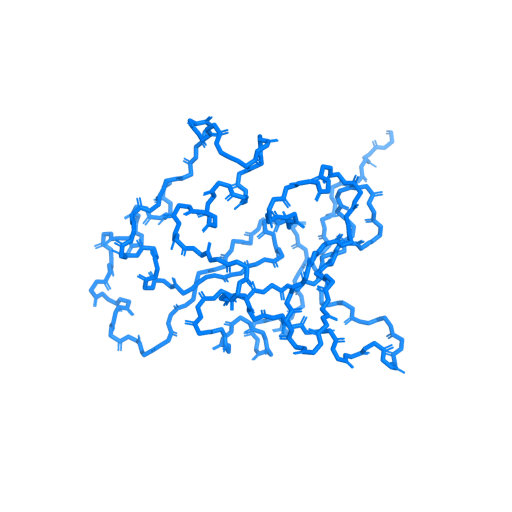ATOM 911 N N . LEU A 1 118 ? 1.362 6.474 2.607 1.00 93.44 118 LEU A N 1
ATOM 912 C CA . LEU A 1 118 ? 1.643 5.381 3.544 1.00 93.44 118 LEU A CA 1
ATOM 913 C C . LEU A 1 118 ? 2.401 5.858 4.789 1.00 93.44 118 LEU A C 1
ATOM 915 O O . LEU A 1 118 ? 2.088 5.446 5.909 1.00 93.44 118 LEU A O 1
ATOM 919 N N . GLU A 1 119 ? 3.348 6.781 4.631 1.00 91.25 119 GLU A N 1
ATOM 920 C CA . GLU A 1 119 ? 4.007 7.401 5.781 1.00 91.25 119 GLU A CA 1
ATOM 921 C C . GLU A 1 119 ? 3.064 8.287 6.599 1.00 91.25 119 GLU A C 1
ATOM 923 O O . GLU A 1 119 ? 3.125 8.263 7.830 1.00 91.25 119 GLU A O 1
ATOM 928 N N . SER A 1 120 ? 2.178 9.040 5.945 1.00 90.81 120 SER A N 1
ATOM 929 C CA . SER A 1 120 ? 1.230 9.938 6.613 1.00 90.81 120 SER A CA 1
ATOM 930 C C . SER A 1 120 ? 0.174 9.194 7.435 1.00 90.81 120 SER A C 1
ATOM 932 O O . SER A 1 120 ? -0.222 9.675 8.493 1.00 90.81 120 SER A O 1
ATOM 934 N N . VAL A 1 121 ? -0.220 7.982 7.024 1.00 92.94 121 VAL A N 1
ATOM 935 C CA . VAL A 1 121 ? -1.089 7.102 7.827 1.00 92.94 121 VAL A CA 1
ATOM 936 C C . VAL A 1 121 ? -0.330 6.307 8.897 1.00 92.94 121 VAL A C 1
ATOM 938 O O . VAL A 1 121 ? -0.917 5.483 9.602 1.00 92.94 121 VAL A O 1
ATOM 941 N N . GLY A 1 122 ? 0.975 6.552 9.047 1.00 93.31 122 GLY A N 1
ATOM 942 C CA . GLY A 1 122 ? 1.811 5.947 10.080 1.00 93.31 122 GLY A CA 1
ATOM 943 C C . GLY A 1 122 ? 2.148 4.476 9.840 1.00 93.31 122 GLY A C 1
ATOM 944 O O . GLY A 1 122 ? 2.505 3.780 10.793 1.00 93.31 122 GLY A O 1
ATOM 945 N N . VAL A 1 123 ? 2.038 3.988 8.600 1.00 95.38 123 VAL A N 1
ATOM 946 C CA . VAL A 1 123 ? 2.422 2.616 8.249 1.00 95.38 123 VAL A CA 1
ATOM 947 C C . VAL A 1 123 ? 3.945 2.482 8.287 1.00 95.38 123 VAL A C 1
ATOM 949 O O . VAL A 1 123 ? 4.694 3.350 7.829 1.00 95.38 123 VAL A O 1
ATOM 952 N N . LYS A 1 124 ? 4.423 1.367 8.841 1.00 94.88 124 LYS A N 1
ATOM 953 C CA . LYS A 1 124 ? 5.824 0.938 8.769 1.00 94.88 124 LYS A CA 1
ATOM 954 C C . LYS A 1 124 ? 5.934 -0.291 7.876 1.00 94.88 124 LYS A C 1
ATOM 956 O O . LYS A 1 124 ? 4.975 -1.040 7.730 1.00 94.88 124 LYS A O 1
ATOM 961 N N . LEU A 1 125 ? 7.135 -0.564 7.365 1.00 93.75 125 LEU A N 1
ATOM 962 C CA . LEU A 1 125 ? 7.394 -1.770 6.568 1.00 93.75 125 LEU A CA 1
ATOM 963 C C . LEU A 1 125 ? 7.008 -3.058 7.327 1.00 93.75 125 LEU A C 1
ATOM 965 O O . LEU A 1 125 ? 6.463 -3.989 6.749 1.00 93.75 125 LEU A O 1
ATOM 969 N N . SER A 1 126 ? 7.198 -3.078 8.651 1.00 94.69 126 SER A N 1
ATOM 970 C CA . SER A 1 126 ? 6.821 -4.198 9.524 1.00 94.69 126 SER A CA 1
ATOM 971 C C . SER A 1 126 ? 5.311 -4.405 9.697 1.00 94.69 126 SER A C 1
ATOM 973 O O . SER A 1 126 ? 4.907 -5.477 10.148 1.00 94.69 126 SER A O 1
ATOM 975 N N . ASP A 1 127 ? 4.495 -3.386 9.404 1.00 96.00 127 ASP A N 1
ATOM 976 C CA . ASP A 1 127 ? 3.030 -3.470 9.458 1.00 96.00 127 ASP A CA 1
ATOM 977 C C . ASP A 1 127 ? 2.430 -4.047 8.166 1.00 96.00 127 ASP A C 1
ATOM 979 O O . ASP A 1 127 ? 1.246 -4.387 8.160 1.00 96.00 127 ASP A O 1
ATOM 983 N N . LEU A 1 128 ? 3.221 -4.150 7.089 1.00 97.38 128 LEU A N 1
ATOM 984 C CA . LEU A 1 128 ? 2.746 -4.629 5.796 1.00 97.38 128 LEU A CA 1
ATOM 985 C C . LEU A 1 128 ? 2.442 -6.128 5.832 1.00 97.38 128 LEU A C 1
ATOM 987 O O . LEU A 1 128 ? 3.271 -6.949 6.234 1.00 97.38 128 LEU A O 1
ATOM 991 N N . GLN A 1 129 ? 1.250 -6.471 5.354 1.00 96.12 129 GLN A N 1
ATOM 992 C CA . GLN A 1 129 ? 0.844 -7.829 5.026 1.00 96.12 129 GLN A CA 1
ATOM 993 C C . GLN A 1 129 ? 1.003 -8.013 3.515 1.00 96.12 129 GLN A C 1
ATOM 995 O O . GLN A 1 129 ? 0.319 -7.347 2.741 1.00 96.12 129 GLN A O 1
ATOM 1000 N N . ALA A 1 130 ? 1.919 -8.882 3.092 1.00 94.38 130 ALA A N 1
ATOM 1001 C CA . ALA A 1 130 ? 2.046 -9.232 1.683 1.00 94.38 130 ALA A CA 1
ATOM 1002 C C . ALA A 1 130 ? 0.982 -10.268 1.300 1.00 94.38 130 ALA A C 1
ATOM 1004 O O . ALA A 1 130 ? 0.733 -11.202 2.060 1.00 94.38 130 ALA A O 1
ATOM 1005 N N . PHE A 1 131 ? 0.385 -10.115 0.124 1.00 93.12 131 PHE A N 1
ATOM 1006 C CA . PHE A 1 131 ? -0.579 -11.051 -0.450 1.00 93.12 131 PHE A CA 1
ATOM 1007 C C . PHE A 1 131 ? -0.097 -11.542 -1.819 1.00 93.12 131 PHE A C 1
ATOM 1009 O O . PHE A 1 131 ? 0.695 -10.873 -2.481 1.00 93.12 131 PHE A O 1
ATOM 1016 N N . GLY A 1 132 ? -0.538 -12.735 -2.229 1.00 86.12 132 GLY A N 1
ATOM 1017 C CA . GLY A 1 132 ? -0.196 -13.325 -3.531 1.00 86.12 132 GLY A CA 1
ATOM 1018 C C . GLY A 1 132 ? 1.254 -13.804 -3.697 1.00 86.12 132 GLY A C 1
ATOM 1019 O O . GLY A 1 132 ? 1.597 -14.317 -4.756 1.00 86.12 132 GLY A O 1
ATOM 1020 N N . PHE A 1 133 ? 2.105 -13.687 -2.669 1.00 78.50 133 PHE A N 1
ATOM 1021 C CA . PHE A 1 133 ? 3.525 -14.069 -2.738 1.00 78.50 133 PHE A CA 1
ATOM 1022 C C . PHE A 1 133 ? 3.776 -15.587 -2.625 1.00 78.50 133 PHE A C 1
ATOM 1024 O O . PHE A 1 133 ? 4.864 -16.048 -2.955 1.00 78.50 133 PHE A O 1
ATOM 1031 N N . GLU A 1 134 ? 2.793 -16.374 -2.172 1.00 65.31 134 GLU A N 1
ATOM 1032 C CA . GLU A 1 134 ? 2.904 -17.840 -2.024 1.00 65.31 134 GLU A CA 1
ATOM 1033 C C . GLU A 1 134 ? 2.496 -18.609 -3.295 1.00 65.31 134 GLU A C 1
ATOM 1035 O O . GLU A 1 134 ? 2.833 -19.779 -3.458 1.00 65.31 134 GLU A O 1
ATOM 1040 N N . VAL A 1 135 ? 1.802 -17.954 -4.231 1.00 52.72 135 VAL A N 1
ATOM 1041 C CA . VAL A 1 135 ? 1.199 -18.585 -5.425 1.00 52.72 135 VAL A CA 1
ATOM 1042 C C . VAL A 1 135 ? 2.231 -18.817 -6.552 1.00 52.72 135 VAL A C 1
ATOM 1044 O O . VAL A 1 135 ? 1.914 -19.331 -7.618 1.00 52.72 135 VAL A O 1
ATOM 1047 N N . VAL A 1 136 ? 3.510 -18.510 -6.315 1.00 47.59 136 VAL A N 1
ATOM 1048 C CA . VAL A 1 136 ? 4.576 -18.503 -7.339 1.00 47.59 136 VAL A CA 1
ATOM 1049 C C . VAL A 1 136 ? 5.000 -19.915 -7.802 1.00 47.59 136 VAL A C 1
ATOM 1051 O O . VAL A 1 136 ? 5.704 -20.046 -8.800 1.00 47.59 136 VAL A O 1
ATOM 1054 N N . SER A 1 137 ? 4.535 -20.994 -7.158 1.00 32.84 137 SER A N 1
ATOM 1055 C CA . SER A 1 137 ? 4.848 -22.376 -7.578 1.00 32.84 137 SER A CA 1
ATOM 1056 C C . SER A 1 137 ? 4.061 -22.869 -8.802 1.00 32.84 137 SER A C 1
ATOM 1058 O O . SER A 1 137 ? 4.397 -23.918 -9.349 1.00 32.84 137 SER A O 1
ATOM 1060 N N . ILE A 1 138 ? 3.029 -22.152 -9.259 1.00 31.64 138 ILE A N 1
ATOM 1061 C CA . ILE A 1 138 ? 2.248 -22.536 -10.443 1.00 31.64 138 ILE A CA 1
ATOM 1062 C C . ILE A 1 138 ? 1.994 -21.271 -11.268 1.00 31.64 138 ILE A C 1
ATOM 1064 O O . ILE A 1 138 ? 1.208 -20.427 -10.864 1.00 31.64 138 ILE A O 1
ATOM 1068 N N . GLY A 1 139 ? 2.717 -21.140 -12.385 1.00 34.84 139 GLY A N 1
ATOM 1069 C CA . GLY A 1 139 ? 2.541 -20.169 -13.476 1.00 34.84 139 GLY A CA 1
ATOM 1070 C C . GLY A 1 139 ? 1.733 -18.895 -13.192 1.00 34.84 139 GLY A C 1
ATOM 1071 O O . GLY A 1 139 ? 0.511 -18.937 -13.191 1.00 34.84 139 GLY A O 1
ATOM 1072 N N . PHE A 1 140 ? 2.441 -17.767 -13.051 1.00 39.81 140 PHE A N 1
ATOM 1073 C CA . PHE A 1 140 ? 1.975 -16.387 -13.263 1.00 39.81 140 PHE A CA 1
ATOM 1074 C C . PHE A 1 140 ? 0.456 -16.147 -13.165 1.00 39.81 140 PHE A C 1
ATOM 1076 O O . PHE A 1 140 ? -0.233 -16.023 -14.172 1.00 39.81 140 PHE A O 1
ATOM 1083 N N . PHE A 1 141 ? -0.037 -15.945 -11.947 1.00 40.28 141 PHE A N 1
ATOM 1084 C CA . PHE A 1 141 ? -1.238 -15.144 -11.714 1.00 40.28 141 PHE A CA 1
ATOM 1085 C C . PHE A 1 141 ? -0.943 -14.152 -10.589 1.00 40.28 141 PHE A C 1
ATOM 1087 O O . PHE A 1 141 ? -1.385 -14.309 -9.453 1.00 40.28 141 PHE A O 1
ATOM 1094 N N . ALA A 1 142 ? -0.160 -13.115 -10.905 1.00 43.44 142 ALA A N 1
ATOM 1095 C CA . ALA A 1 142 ? -0.295 -11.870 -10.164 1.00 43.44 142 ALA A CA 1
ATOM 1096 C C . ALA A 1 142 ? -1.731 -11.392 -10.396 1.00 43.44 142 ALA A C 1
ATOM 1098 O O . ALA A 1 142 ? -2.215 -11.424 -11.522 1.00 43.44 142 ALA A O 1
ATOM 1099 N N . ILE A 1 143 ? -2.437 -11.017 -9.338 1.00 49.12 143 ILE A N 1
ATOM 1100 C CA . ILE A 1 143 ? -3.716 -10.329 -9.468 1.00 49.12 143 ILE A CA 1
ATOM 1101 C C . ILE A 1 143 ? -3.411 -9.003 -10.155 1.00 49.12 143 ILE A C 1
ATOM 1103 O O . ILE A 1 143 ? -2.748 -8.139 -9.587 1.00 49.12 143 ILE A O 1
ATOM 1107 N N . ILE A 1 144 ? -3.784 -8.916 -11.429 1.00 51.25 144 ILE A N 1
ATOM 1108 C CA . ILE 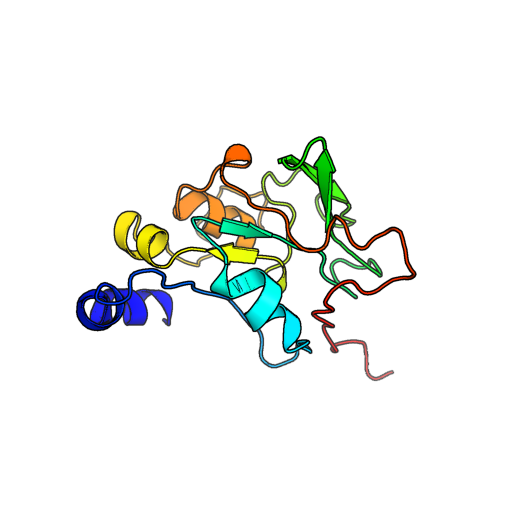A 1 144 ? -3.280 -7.881 -12.312 1.00 51.25 144 ILE A CA 1
ATOM 1109 C C . ILE A 1 144 ? -4.181 -6.658 -12.182 1.00 51.25 144 ILE A C 1
ATOM 1111 O O . ILE A 1 144 ? -5.284 -6.658 -12.716 1.00 51.25 144 ILE A O 1
ATOM 1115 N N . ALA A 1 145 ? -3.697 -5.628 -11.489 1.00 47.22 145 ALA A N 1
ATOM 1116 C CA . ALA A 1 145 ? -4.009 -4.265 -11.889 1.00 47.22 145 ALA A CA 1
ATOM 1117 C C . ALA A 1 145 ? -3.235 -3.992 -13.185 1.00 47.22 145 ALA A C 1
ATOM 1119 O O . ALA A 1 145 ? -2.029 -3.791 -13.117 1.00 47.22 145 ALA A O 1
ATOM 1120 N N . ILE A 1 146 ? -3.876 -4.146 -14.355 1.00 48.19 146 ILE A N 1
ATOM 1121 C CA . ILE A 1 146 ? -3.306 -3.707 -15.646 1.00 48.19 146 ILE A CA 1
ATOM 1122 C C . ILE A 1 146 ? -3.696 -2.248 -15.825 1.00 48.19 146 ILE A C 1
ATOM 1124 O O . ILE A 1 146 ? -4.891 -1.986 -15.957 1.00 48.19 146 ILE A O 1
ATOM 1128 N N . ASN A 1 147 ? -2.721 -1.349 -15.933 1.00 40.19 147 ASN A N 1
ATOM 1129 C CA . ASN A 1 147 ? -2.949 -0.038 -16.528 1.00 40.19 147 ASN A CA 1
ATOM 1130 C C . ASN A 1 147 ? -3.008 -0.195 -18.059 1.00 40.19 147 ASN A C 1
ATOM 1132 O O . ASN A 1 147 ? -2.051 -0.674 -18.672 1.00 40.19 147 ASN A O 1
ATOM 1136 N N . LEU A 1 148 ? -4.145 0.140 -18.678 1.00 44.28 148 LEU A N 1
ATOM 1137 C CA . LEU A 1 148 ? -4.350 -0.013 -20.126 1.00 44.28 148 LEU A CA 1
ATOM 1138 C C . LEU A 1 148 ? -3.870 1.191 -20.955 1.00 44.28 148 LEU A C 1
ATOM 1140 O O . LEU A 1 148 ? -4.048 1.196 -22.174 1.00 44.28 148 LEU A O 1
ATOM 1144 N N . THR A 1 149 ? -3.236 2.202 -20.356 1.00 46.22 149 THR A N 1
ATOM 1145 C CA . THR A 1 149 ? -2.788 3.392 -21.096 1.00 46.22 149 THR A CA 1
ATOM 1146 C C . THR A 1 149 ? -1.423 3.177 -21.768 1.00 46.22 149 THR A C 1
ATOM 1148 O O . THR A 1 149 ? -0.381 3.669 -21.345 1.00 46.22 149 THR A O 1
ATOM 1151 N N . GLY A 1 150 ? -1.427 2.416 -22.867 1.00 40.66 150 GLY A N 1
ATOM 1152 C CA . GLY A 1 150 ? -0.287 2.240 -23.772 1.00 40.66 150 GLY A CA 1
ATOM 1153 C C . GLY A 1 150 ? -0.617 2.662 -25.207 1.00 40.66 150 GLY A C 1
ATOM 1154 O O . GLY A 1 150 ? -1.194 1.871 -25.939 1.00 40.66 150 GLY A O 1
ATOM 1155 N N . ASN A 1 151 ? -0.223 3.892 -25.567 1.00 42.97 151 ASN A N 1
ATOM 1156 C CA . ASN A 1 151 ? -0.079 4.508 -26.902 1.00 42.97 151 ASN A CA 1
ATOM 1157 C C . ASN A 1 151 ? -1.052 4.103 -28.034 1.00 42.97 151 ASN A C 1
ATOM 1159 O O . ASN A 1 151 ? -0.918 3.040 -28.641 1.00 42.97 151 ASN A O 1
ATOM 1163 N N . GLU A 1 152 ? -1.875 5.062 -28.472 1.00 38.59 152 GLU A N 1
ATOM 1164 C CA . GLU A 1 152 ? -2.165 5.180 -29.906 1.00 38.59 152 GLU A CA 1
ATOM 1165 C C . GLU A 1 152 ? -0.865 5.573 -30.635 1.00 38.59 152 GLU A C 1
ATOM 1167 O O . GLU A 1 152 ? -0.097 6.408 -30.147 1.00 38.59 152 GLU A O 1
ATOM 1172 N N . ALA A 1 153 ? -0.591 4.885 -31.745 1.00 38.66 153 ALA A N 1
ATOM 1173 C CA . ALA A 1 153 ? 0.572 5.087 -32.610 1.00 38.66 153 ALA A CA 1
ATOM 1174 C C . ALA A 1 153 ? 0.492 6.387 -33.425 1.00 38.66 153 ALA A C 1
ATOM 1176 O O . ALA A 1 153 ? -0.638 6.803 -33.766 1.00 38.66 153 ALA A O 1
#

Secondary structure (DSSP, 8-state):
-HHHHHHHTHHHHTTSS--EEE---TTEE--THIIIIIGGG-SSEEE--EEEETTEEEEEEEEETTEEEEEE-SS-TTSTT---GGGEEEEHHHHHHH----STT--SSTT-HHHHHHHHTT--GGGEEE-SSSGGGSS------EE------

Sequence (153 aa):
MAIKHLEDCKDKIVGSKNSVVYFADDDNSYDTRLFDEYIRNIKKAGVWAVGLVGGSPVEAPIVENGKVKGWHVSWNPERKFAVDMAGFAVSAHLIFKNHPRFGTECKKGGGAPETCFLESVGVKLSDLQAFGFEVVSIGFFAIIAINLTGNEA

Radius of gyration: 15.39 Å; chains: 1; bounding box: 36×42×46 Å

Foldseek 3Di:
DVLVVCLVCVVVVVVDPFAKDADDDPQWDFDPCCVVVFGRPADFKEFAKEAPPQVHRIKGFDDDPQAGDFIDHDPPRVFQPPDDSRGMMGTSVLCNVQVADQDQPPPHGPRDRVSRRCVSSVHHSRSYGYPPPVVVVDDDDGRYRHRPPDDDD

pLDDT: mean 82.02, std 17.52, range [31.64, 97.69]